Protein AF-A0A958G6N9-F1 (afdb_monomer_lite)

Foldseek 3Di:
DPPFFDKDWDWAQQAIWIDTPVDPDIDGPCPPNGRFGFDDWDQDPVQQKIWTQTPPPGIDMDHHDDRPPPPPPPPPPPPPDD

Structure (mmCIF, N/CA/C/O backbone):
data_AF-A0A958G6N9-F1
#
_entry.id   AF-A0A958G6N9-F1
#
loop_
_atom_site.group_PDB
_atom_site.id
_atom_site.type_symbol
_atom_site.label_atom_id
_atom_site.label_alt_id
_atom_site.label_comp_id
_atom_site.label_asym_id
_atom_site.label_entity_id
_atom_site.label_seq_id
_atom_site.pdbx_PDB_ins_code
_atom_site.Cartn_x
_atom_site.Cartn_y
_atom_site.Cartn_z
_atom_site.occupancy
_atom_site.B_iso_or_equiv
_atom_site.auth_seq_id
_atom_site.auth_comp_id
_atom_site.auth_asym_id
_atom_site.auth_atom_id
_a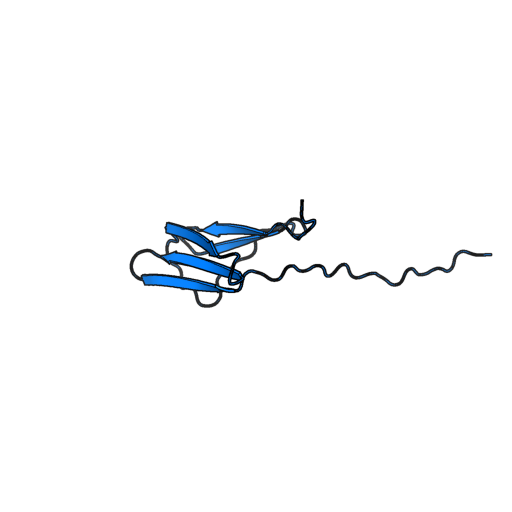tom_site.pdbx_PDB_model_num
ATOM 1 N N . GLN A 1 1 ? 6.732 7.100 -21.367 1.00 37.62 1 GLN A N 1
ATOM 2 C CA . GLN A 1 1 ? 6.531 6.179 -20.227 1.00 37.62 1 GLN A CA 1
ATOM 3 C C . GLN A 1 1 ? 7.885 5.961 -19.564 1.00 37.62 1 GLN A C 1
ATOM 5 O O . GLN A 1 1 ? 8.852 5.770 -20.292 1.00 37.62 1 GLN A O 1
ATOM 10 N N . ARG A 1 2 ? 8.002 6.076 -18.232 1.00 42.97 2 ARG A N 1
ATOM 11 C CA . ARG A 1 2 ? 9.234 5.661 -17.536 1.00 42.97 2 ARG A CA 1
ATOM 12 C C . ARG A 1 2 ? 9.267 4.135 -17.600 1.00 42.97 2 ARG A C 1
ATOM 14 O O . ARG A 1 2 ? 8.353 3.515 -17.080 1.00 42.97 2 ARG A O 1
ATOM 21 N N . GLY A 1 3 ? 10.260 3.559 -18.276 1.00 46.12 3 GLY A N 1
ATOM 22 C CA . GLY A 1 3 ? 10.473 2.108 -18.361 1.00 46.12 3 GLY A CA 1
ATOM 23 C C . GLY A 1 3 ? 10.956 1.535 -17.029 1.00 46.12 3 GLY A C 1
ATOM 24 O O . GLY A 1 3 ? 12.097 1.099 -16.925 1.00 46.12 3 GLY A O 1
ATOM 25 N N . GLY A 1 4 ? 10.121 1.645 -15.998 1.00 57.06 4 GLY A N 1
ATOM 26 C CA . GLY A 1 4 ? 10.348 1.099 -14.668 1.00 57.06 4 GLY A CA 1
ATOM 27 C C . GLY A 1 4 ? 9.619 -0.226 -14.486 1.00 57.06 4 GLY A C 1
ATOM 28 O O . GLY A 1 4 ? 8.762 -0.606 -15.278 1.00 57.06 4 GLY A O 1
ATOM 29 N N . ILE A 1 5 ? 9.990 -0.946 -13.437 1.00 63.44 5 ILE A N 1
ATOM 30 C CA . ILE A 1 5 ? 9.292 -2.156 -13.011 1.00 63.44 5 ILE A CA 1
ATOM 31 C C . ILE A 1 5 ? 7.927 -1.732 -12.464 1.00 63.44 5 ILE A C 1
ATOM 33 O O . ILE A 1 5 ? 7.854 -1.124 -11.397 1.00 63.44 5 ILE A O 1
ATOM 37 N N . ASP A 1 6 ? 6.863 -2.033 -13.208 1.00 80.75 6 ASP A N 1
ATOM 38 C CA . ASP A 1 6 ? 5.489 -1.713 -12.822 1.00 80.75 6 ASP A CA 1
ATOM 39 C C . ASP A 1 6 ? 5.022 -2.702 -11.747 1.00 80.75 6 ASP A C 1
ATOM 41 O O . ASP A 1 6 ? 4.686 -3.853 -12.038 1.00 80.75 6 ASP A O 1
ATOM 45 N N . ALA A 1 7 ? 5.056 -2.266 -10.487 1.00 85.69 7 ALA A N 1
ATOM 46 C CA . ALA A 1 7 ? 4.559 -3.034 -9.353 1.00 85.69 7 ALA A CA 1
ATOM 47 C C . ALA A 1 7 ? 3.064 -2.761 -9.120 1.00 85.69 7 ALA A C 1
ATOM 49 O O . ALA A 1 7 ? 2.631 -1.614 -9.020 1.00 85.69 7 ALA A O 1
ATOM 50 N N . LEU A 1 8 ? 2.289 -3.835 -8.990 1.00 90.25 8 LEU A N 1
ATOM 51 C CA . LEU A 1 8 ? 0.876 -3.831 -8.637 1.00 90.25 8 LEU A CA 1
ATOM 52 C C . LEU A 1 8 ? 0.706 -4.356 -7.210 1.00 90.25 8 LEU A C 1
ATOM 54 O O . LEU A 1 8 ? 1.281 -5.386 -6.857 1.00 90.25 8 LEU A O 1
ATOM 58 N N . TYR A 1 9 ? -0.116 -3.669 -6.419 1.00 91.50 9 TYR A N 1
ATOM 59 C CA . TYR A 1 9 ? -0.445 -4.029 -5.039 1.00 91.50 9 TYR A CA 1
ATOM 60 C C . TYR A 1 9 ? -1.929 -4.366 -4.917 1.00 91.50 9 TYR A C 1
ATOM 62 O O . TYR A 1 9 ? -2.769 -3.683 -5.501 1.00 91.50 9 TYR A O 1
ATOM 70 N N . VAL A 1 10 ? -2.251 -5.402 -4.142 1.00 92.19 10 VAL A N 1
ATOM 71 C CA . VAL A 1 10 ? -3.627 -5.846 -3.882 1.00 92.19 10 VAL A CA 1
ATOM 72 C C . VAL A 1 10 ? -3.815 -6.080 -2.391 1.00 92.19 10 VAL A C 1
ATOM 74 O O . VAL A 1 10 ? -3.044 -6.807 -1.767 1.00 92.19 10 VAL A O 1
ATOM 77 N N . GLY A 1 11 ? -4.853 -5.463 -1.829 1.00 90.62 11 GLY A N 1
ATOM 78 C CA . GLY A 1 11 ? -5.312 -5.698 -0.465 1.00 90.62 11 GLY A CA 1
ATOM 79 C C . GLY A 1 11 ? -6.367 -6.801 -0.441 1.00 90.62 11 GLY A C 1
ATOM 80 O O . GLY A 1 11 ? -7.222 -6.865 -1.321 1.00 90.62 11 GLY A O 1
ATOM 81 N N . THR A 1 12 ? -6.291 -7.670 0.559 1.00 89.31 12 THR A N 1
ATOM 82 C CA . THR A 1 12 ? -7.224 -8.780 0.789 1.00 89.31 12 THR A CA 1
ATOM 83 C C . THR A 1 12 ? -7.719 -8.760 2.236 1.00 89.31 12 THR A C 1
ATOM 85 O O . THR A 1 12 ? -7.331 -7.905 3.037 1.00 89.31 12 THR A O 1
ATOM 88 N N . ASP A 1 13 ? -8.570 -9.717 2.586 1.00 88.25 13 ASP A N 1
ATOM 89 C CA . ASP A 1 13 ? -8.999 -9.974 3.959 1.00 88.25 13 ASP A CA 1
ATOM 90 C C . ASP A 1 13 ? -7.874 -10.507 4.861 1.00 88.25 13 ASP A C 1
ATOM 92 O O . ASP A 1 13 ? -7.956 -10.353 6.079 1.00 88.25 13 ASP A O 1
ATOM 96 N N . VAL A 1 14 ? -6.821 -11.081 4.266 1.00 86.81 14 VAL A N 1
ATOM 97 C CA . VAL A 1 14 ? -5.695 -11.701 4.981 1.00 86.81 14 VAL A CA 1
ATOM 98 C C . VAL A 1 14 ? -4.361 -10.960 4.865 1.00 86.81 14 VAL A C 1
ATOM 100 O O . VAL A 1 14 ? -3.365 -11.386 5.452 1.00 86.81 14 VAL A O 1
ATOM 103 N N . GLY A 1 15 ? -4.324 -9.836 4.147 1.00 88.62 15 GLY A N 1
ATOM 104 C CA . GLY A 1 15 ? -3.138 -8.990 4.018 1.00 88.62 15 GLY A CA 1
ATOM 105 C C . GLY A 1 15 ? -2.953 -8.389 2.628 1.00 88.62 15 GLY A C 1
ATOM 106 O O . GLY A 1 15 ? -3.880 -8.335 1.821 1.00 88.62 15 GLY A O 1
ATOM 107 N N . ILE A 1 16 ? -1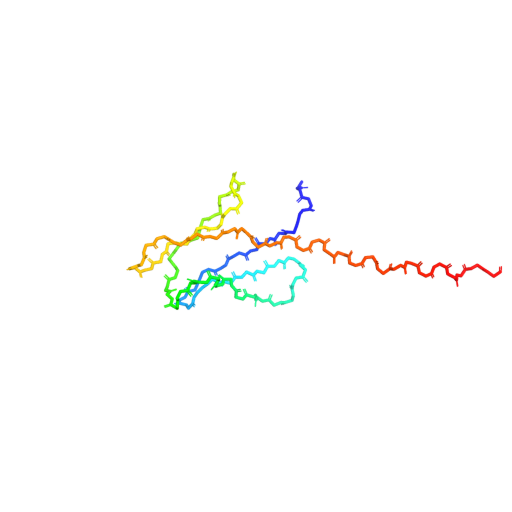.738 -7.915 2.355 1.00 91.12 16 ILE A N 1
ATOM 108 C CA . ILE A 1 16 ? -1.373 -7.267 1.091 1.00 91.12 16 ILE A CA 1
ATOM 109 C C . ILE A 1 16 ? -0.485 -8.212 0.293 1.00 91.12 16 ILE A C 1
ATOM 111 O O . ILE A 1 16 ? 0.386 -8.876 0.853 1.00 91.12 16 ILE A O 1
ATOM 115 N N . TYR A 1 17 ? -0.672 -8.232 -1.020 1.00 90.88 17 TYR A N 1
ATOM 116 C CA . TYR A 1 17 ? 0.177 -8.936 -1.970 1.00 90.88 17 TYR A CA 1
ATOM 117 C C . TYR A 1 17 ? 0.672 -7.965 -3.031 1.00 90.88 17 TYR A C 1
ATOM 119 O O . TYR A 1 17 ? 0.009 -6.973 -3.338 1.00 90.88 17 TYR A O 1
ATOM 127 N N . TYR A 1 18 ? 1.834 -8.257 -3.606 1.00 91.38 18 TYR A N 1
ATOM 128 C CA . TYR A 1 18 ? 2.366 -7.492 -4.720 1.00 91.38 18 TYR A CA 1
ATOM 129 C C . TYR A 1 18 ? 2.913 -8.399 -5.816 1.00 91.38 18 TYR A C 1
ATOM 131 O O . TYR A 1 18 ? 3.330 -9.536 -5.575 1.00 91.38 18 TYR A O 1
ATOM 139 N N . ARG A 1 19 ? 2.899 -7.877 -7.037 1.00 89.44 19 ARG A N 1
ATOM 140 C CA . ARG A 1 19 ? 3.498 -8.501 -8.212 1.00 89.44 19 ARG A CA 1
ATOM 141 C C . ARG A 1 19 ? 4.069 -7.414 -9.102 1.00 89.44 19 ARG A C 1
ATOM 143 O O . ARG A 1 19 ? 3.499 -6.334 -9.193 1.00 89.44 19 ARG A O 1
ATOM 150 N N . ASN A 1 20 ? 5.164 -7.709 -9.785 1.00 87.38 20 ASN A N 1
ATOM 151 C CA . ASN A 1 20 ? 5.681 -6.852 -10.841 1.00 87.38 20 ASN A CA 1
ATOM 152 C C . ASN A 1 20 ? 5.674 -7.561 -12.209 1.00 87.38 20 ASN A C 1
ATOM 154 O O . ASN A 1 20 ? 5.321 -8.738 -12.320 1.00 87.38 20 ASN A O 1
ATOM 158 N N . ASN A 1 21 ? 6.083 -6.842 -13.252 1.00 85.31 21 ASN A N 1
ATOM 159 C CA . ASN A 1 21 ? 6.152 -7.356 -14.621 1.00 85.31 21 ASN A CA 1
ATOM 160 C C . ASN A 1 21 ? 7.220 -8.447 -14.861 1.00 85.31 21 ASN A C 1
ATOM 162 O O . ASN A 1 21 ? 7.202 -9.063 -15.924 1.00 85.31 21 ASN A O 1
ATOM 166 N N . THR A 1 22 ? 8.119 -8.713 -13.908 1.00 84.06 22 THR A N 1
ATOM 167 C CA . THR A 1 22 ? 9.130 -9.784 -13.993 1.00 84.06 22 THR A CA 1
ATOM 168 C C . THR A 1 22 ? 8.759 -11.028 -13.181 1.00 84.06 22 THR A C 1
ATOM 170 O O . THR A 1 22 ? 9.355 -12.087 -13.367 1.00 84.06 22 THR A O 1
ATOM 173 N N . MET A 1 23 ? 7.756 -10.935 -12.307 1.00 85.56 23 MET A N 1
ATOM 174 C CA . MET A 1 23 ? 7.309 -12.017 -11.433 1.00 85.56 23 MET A CA 1
ATOM 175 C C . MET A 1 23 ? 6.222 -12.874 -12.093 1.00 85.56 23 MET A C 1
ATOM 177 O O . MET A 1 23 ? 5.264 -12.368 -12.689 1.00 85.56 23 MET A O 1
ATOM 181 N N . SER A 1 24 ? 6.328 -14.194 -11.933 1.00 87.06 24 SER A N 1
ATOM 182 C CA . SER A 1 24 ? 5.303 -15.163 -12.347 1.00 87.06 24 SER A CA 1
ATOM 183 C C . SER A 1 24 ? 4.151 -15.280 -11.345 1.00 87.06 24 SER A C 1
ATOM 185 O O . SER A 1 24 ? 3.031 -15.595 -11.741 1.00 87.06 24 SER A O 1
ATOM 187 N N . GLU A 1 25 ? 4.408 -14.989 -10.070 1.00 88.56 25 GLU A N 1
ATOM 188 C CA . GLU A 1 25 ? 3.475 -15.196 -8.960 1.00 88.56 25 GLU A CA 1
ATOM 189 C C . GLU A 1 25 ? 3.295 -13.927 -8.117 1.00 88.56 25 GLU A C 1
ATOM 191 O O . GLU A 1 25 ? 4.099 -12.995 -8.171 1.00 88.56 25 GLU A O 1
ATOM 196 N N . TRP A 1 26 ? 2.217 -13.894 -7.333 1.00 90.75 26 TRP A N 1
ATOM 197 C CA . TRP A 1 26 ? 1.993 -12.872 -6.314 1.00 90.75 26 TRP A CA 1
ATOM 198 C C . TRP A 1 26 ? 2.789 -13.208 -5.060 1.00 90.75 26 TRP A C 1
ATOM 200 O O . TRP A 1 26 ? 2.715 -14.328 -4.561 1.00 90.75 26 TRP A O 1
ATOM 210 N N . MET A 1 27 ? 3.504 -12.229 -4.515 1.00 89.50 27 MET A N 1
ATOM 211 C CA . MET A 1 27 ? 4.228 -12.391 -3.259 1.00 89.50 27 MET A CA 1
ATOM 212 C C . MET A 1 27 ? 3.526 -11.641 -2.127 1.00 89.50 27 MET A C 1
ATOM 214 O O . MET A 1 27 ? 3.014 -10.541 -2.347 1.00 89.50 27 MET A O 1
ATOM 218 N N . PRO A 1 28 ? 3.507 -12.200 -0.907 1.00 88.62 28 PRO A N 1
ATOM 219 C CA . PRO A 1 28 ? 2.952 -11.508 0.244 1.00 88.62 28 PRO A CA 1
ATOM 220 C C . PRO A 1 28 ? 3.798 -10.272 0.585 1.00 88.62 28 PRO A C 1
ATOM 222 O O . PRO A 1 28 ? 5.026 -10.324 0.640 1.00 88.62 28 PRO A O 1
ATOM 225 N N . PHE A 1 29 ? 3.123 -9.155 0.834 1.00 87.81 29 PHE A N 1
ATOM 226 C CA . PHE A 1 29 ? 3.683 -7.858 1.204 1.00 87.81 29 PHE A CA 1
ATOM 227 C C . PHE A 1 29 ? 3.259 -7.501 2.635 1.00 87.81 29 PHE A C 1
ATOM 229 O O . PHE A 1 29 ? 2.475 -6.590 2.880 1.00 87.81 29 PHE A O 1
ATOM 236 N N . ILE A 1 30 ? 3.723 -8.305 3.590 1.00 70.50 30 ILE A N 1
ATOM 237 C CA . ILE A 1 30 ? 3.157 -8.378 4.949 1.00 70.50 30 ILE A CA 1
ATOM 238 C C . ILE A 1 30 ? 4.175 -8.064 6.047 1.00 70.50 30 ILE A C 1
ATOM 240 O O . ILE A 1 30 ? 4.098 -8.618 7.143 1.00 70.50 30 ILE A O 1
ATOM 244 N N . THR A 1 31 ? 5.151 -7.192 5.792 1.00 68.25 31 THR A N 1
ATOM 245 C CA . THR A 1 31 ? 6.183 -6.869 6.787 1.00 68.25 31 THR A CA 1
ATOM 246 C C . THR A 1 31 ? 5.544 -6.237 8.034 1.00 68.25 31 THR A C 1
ATOM 248 O O . THR A 1 31 ? 5.226 -5.050 8.054 1.00 68.25 31 THR A O 1
ATOM 251 N N . ASN A 1 32 ? 5.346 -7.038 9.086 1.00 68.12 32 ASN A N 1
ATOM 252 C CA . ASN A 1 32 ? 4.685 -6.669 10.346 1.00 68.12 32 ASN A CA 1
ATOM 253 C C . ASN A 1 32 ? 3.189 -6.310 10.248 1.00 68.12 32 ASN A C 1
ATOM 255 O O . ASN A 1 32 ? 2.662 -5.653 11.149 1.00 68.12 32 ASN A O 1
ATOM 259 N N . LEU A 1 33 ? 2.485 -6.745 9.199 1.00 69.50 33 LEU A N 1
ATOM 260 C CA . LEU A 1 33 ? 1.030 -6.606 9.131 1.00 69.50 33 LEU A CA 1
ATOM 261 C C . LEU A 1 33 ? 0.371 -7.856 9.753 1.00 69.50 33 LEU A C 1
ATOM 263 O O . LEU A 1 33 ? 0.579 -8.958 9.244 1.00 69.50 33 LEU A O 1
ATOM 267 N N . PRO A 1 34 ? -0.399 -7.737 10.852 1.00 68.38 34 PRO A N 1
ATOM 268 C CA . PRO A 1 34 ? -1.197 -8.855 11.352 1.00 68.38 34 PRO A CA 1
ATOM 269 C C . PRO A 1 34 ? -2.260 -9.235 10.316 1.00 68.38 34 PRO A C 1
ATOM 271 O O . PRO A 1 34 ? -2.654 -8.391 9.519 1.00 68.38 34 PRO A O 1
ATOM 274 N N . ASN A 1 35 ? -2.754 -10.475 10.351 1.00 76.69 35 ASN A N 1
ATOM 275 C CA . ASN A 1 35 ? -3.868 -10.904 9.502 1.00 76.69 35 ASN A CA 1
ATOM 276 C C . ASN A 1 35 ? -5.089 -9.998 9.771 1.00 76.69 35 ASN A C 1
ATOM 278 O O . ASN A 1 35 ? -5.716 -10.083 10.831 1.00 76.69 35 ASN A O 1
ATOM 282 N N . VAL A 1 36 ? -5.332 -9.053 8.862 1.00 81.56 36 VAL A N 1
ATOM 283 C CA . VAL A 1 36 ? -6.351 -8.011 8.976 1.00 81.56 36 VAL A CA 1
ATOM 284 C C . VAL A 1 36 ? -6.848 -7.634 7.590 1.00 81.56 36 VAL A C 1
ATOM 286 O O . VAL A 1 36 ? -6.077 -7.554 6.633 1.00 81.56 36 VAL A O 1
ATOM 289 N N . ILE A 1 37 ? -8.139 -7.324 7.527 1.00 84.81 37 ILE A N 1
ATOM 290 C CA . ILE A 1 37 ? -8.792 -6.833 6.323 1.00 84.81 37 ILE A CA 1
ATOM 291 C C . ILE A 1 37 ? -8.200 -5.479 5.935 1.00 84.81 37 ILE A C 1
ATOM 293 O O . ILE A 1 37 ? -8.241 -4.519 6.717 1.00 84.81 37 ILE A O 1
ATOM 297 N N . VAL A 1 38 ? -7.690 -5.414 4.707 1.00 89.88 38 VAL A N 1
ATOM 298 C CA . VAL A 1 38 ? -7.225 -4.187 4.061 1.00 89.88 38 VAL A CA 1
ATOM 299 C C . VAL A 1 38 ? -8.392 -3.573 3.297 1.00 89.88 38 VAL A C 1
ATOM 301 O O . VAL A 1 38 ? -8.928 -4.183 2.375 1.00 89.88 38 VAL A O 1
ATOM 304 N N . GLN A 1 39 ? -8.800 -2.372 3.698 1.00 90.06 39 GLN A N 1
ATOM 305 C CA . GLN A 1 39 ? -9.948 -1.672 3.117 1.00 90.06 39 GLN A CA 1
ATOM 306 C C . GLN A 1 39 ? -9.548 -0.777 1.946 1.00 90.06 39 GLN A C 1
ATOM 308 O O . GLN A 1 39 ? -10.283 -0.663 0.969 1.00 90.06 39 GLN A O 1
ATOM 313 N N . GLU A 1 40 ? -8.378 -0.155 2.052 1.00 90.75 40 GLU A N 1
ATOM 314 C CA . GLU A 1 40 ? -7.867 0.790 1.069 1.00 90.75 40 GLU A CA 1
ATOM 315 C C . GLU A 1 40 ? -6.343 0.706 1.009 1.00 90.75 40 GLU A C 1
ATOM 317 O O . GLU A 1 40 ? -5.682 0.440 2.019 1.00 90.75 40 GLU A O 1
ATOM 322 N N . LEU A 1 41 ? -5.806 0.941 -0.188 1.00 91.75 41 LEU A N 1
ATOM 323 C CA . LEU A 1 41 ? -4.382 1.065 -0.453 1.00 91.75 41 LEU A CA 1
ATOM 324 C C . LEU A 1 41 ? -4.107 2.385 -1.163 1.00 91.75 41 LEU A C 1
ATOM 326 O O . LEU A 1 41 ? -4.750 2.697 -2.164 1.00 91.75 41 LEU A O 1
ATOM 330 N N . GLU A 1 42 ? -3.096 3.106 -0.691 1.00 92.81 42 GLU A N 1
ATOM 331 C CA . GLU A 1 42 ? -2.627 4.341 -1.315 1.00 92.81 42 GLU A CA 1
ATOM 332 C C . GLU A 1 42 ? -1.112 4.288 -1.530 1.00 92.81 42 GLU A C 1
ATOM 334 O O . GLU A 1 42 ? -0.347 3.931 -0.629 1.00 92.81 42 GLU A O 1
ATOM 339 N N . ILE A 1 43 ? -0.673 4.658 -2.736 1.00 90.69 43 ILE A N 1
ATOM 340 C CA . ILE A 1 43 ? 0.745 4.807 -3.071 1.00 90.69 43 ILE A CA 1
ATOM 341 C C . ILE A 1 43 ? 1.111 6.287 -3.010 1.00 90.69 43 ILE A C 1
ATOM 343 O O . ILE A 1 43 ? 0.661 7.095 -3.823 1.00 90.69 43 ILE A O 1
ATOM 347 N N . HIS A 1 44 ? 2.005 6.628 -2.088 1.00 91.12 44 HIS A N 1
ATOM 348 C CA . HIS A 1 44 ? 2.601 7.953 -1.998 1.00 91.12 44 HIS A CA 1
ATOM 349 C C . HIS A 1 44 ? 3.918 7.989 -2.773 1.00 91.12 44 HIS A C 1
ATOM 351 O O . HIS A 1 44 ? 4.993 7.773 -2.216 1.00 91.12 44 HIS A O 1
ATOM 357 N N . TYR A 1 45 ? 3.839 8.325 -4.062 1.00 86.19 45 TYR A N 1
ATOM 358 C CA . TYR A 1 45 ? 5.011 8.430 -4.944 1.00 86.19 45 TYR A CA 1
ATOM 359 C C . TYR A 1 45 ? 6.037 9.484 -4.502 1.00 86.19 45 TYR A C 1
ATOM 361 O O . TYR A 1 45 ? 7.199 9.400 -4.870 1.00 86.19 45 TYR A O 1
ATOM 369 N N . GLY A 1 46 ? 5.630 10.493 -3.723 1.00 88.44 46 GLY A N 1
ATOM 370 C CA . GLY A 1 46 ? 6.554 11.519 -3.223 1.00 88.44 46 GLY A CA 1
ATOM 371 C C . GLY A 1 46 ? 7.489 11.029 -2.111 1.00 88.44 46 GLY A C 1
ATOM 372 O O . GLY A 1 46 ? 8.517 11.652 -1.867 1.00 88.44 46 GLY A O 1
ATOM 373 N N . SER A 1 47 ? 7.131 9.942 -1.427 1.00 89.81 47 SER A N 1
ATOM 374 C CA . SER A 1 47 ? 7.886 9.385 -0.298 1.00 89.81 47 SER A CA 1
ATOM 375 C C . SER A 1 47 ? 8.249 7.909 -0.479 1.00 89.81 47 SER A C 1
ATOM 377 O O . SER A 1 47 ? 8.818 7.321 0.441 1.00 89.81 47 SER A O 1
ATOM 379 N N . ASP A 1 48 ? 7.917 7.327 -1.635 1.00 89.62 48 ASP A N 1
ATOM 380 C CA . ASP A 1 48 ? 8.059 5.906 -1.958 1.00 89.62 48 ASP A CA 1
ATOM 381 C C . ASP A 1 48 ? 7.464 4.995 -0.878 1.00 89.62 48 ASP A C 1
ATOM 383 O O . ASP A 1 48 ? 8.098 4.049 -0.398 1.00 89.62 48 ASP A O 1
ATOM 387 N N . ARG A 1 49 ? 6.211 5.281 -0.490 1.00 90.31 49 ARG A N 1
ATOM 388 C CA . ARG A 1 49 ? 5.492 4.522 0.545 1.00 90.31 49 ARG A CA 1
ATOM 389 C C . ARG A 1 49 ? 4.162 3.965 0.071 1.00 90.31 49 ARG A C 1
ATOM 391 O O . ARG A 1 49 ? 3.415 4.638 -0.635 1.00 90.31 49 ARG A O 1
ATOM 398 N N . LEU A 1 50 ? 3.849 2.765 0.547 1.00 91.38 50 LEU A N 1
ATOM 399 C CA . LEU A 1 50 ? 2.519 2.175 0.512 1.00 91.38 50 LEU A CA 1
ATOM 400 C C . LEU A 1 50 ? 1.845 2.386 1.867 1.00 91.38 50 LEU A C 1
ATOM 402 O O . LEU A 1 50 ? 2.420 2.037 2.902 1.00 91.38 50 LEU A O 1
ATOM 406 N N . ARG A 1 51 ? 0.619 2.905 1.855 1.00 92.56 51 ARG A N 1
ATOM 407 C CA . ARG A 1 51 ? -0.261 2.958 3.023 1.00 92.56 51 ARG A CA 1
ATOM 408 C C . ARG A 1 51 ? -1.429 2.010 2.858 1.00 92.56 51 ARG A C 1
ATOM 410 O O . ARG A 1 51 ? -1.963 1.866 1.762 1.00 92.56 51 ARG A O 1
ATOM 417 N N . ALA A 1 52 ? -1.824 1.396 3.965 1.00 92.12 52 ALA A N 1
ATOM 418 C CA . ALA A 1 52 ? -2.973 0.516 4.034 1.00 92.12 52 ALA A CA 1
ATOM 419 C C . ALA A 1 52 ? -3.891 0.931 5.182 1.00 92.12 52 ALA A C 1
ATOM 421 O O . ALA A 1 52 ? -3.471 0.961 6.343 1.00 92.12 52 ALA A O 1
ATOM 422 N N . ALA A 1 53 ? -5.151 1.221 4.862 1.00 91.69 53 ALA A N 1
ATOM 423 C CA . ALA A 1 53 ? -6.192 1.381 5.867 1.00 91.69 53 ALA A CA 1
ATOM 424 C C . ALA A 1 53 ? -6.690 -0.008 6.276 1.00 91.69 53 ALA A C 1
ATOM 426 O O . ALA A 1 53 ? -7.154 -0.788 5.440 1.00 91.69 53 ALA A O 1
ATOM 427 N N . THR A 1 54 ? -6.577 -0.331 7.562 1.00 88.19 54 THR A N 1
ATOM 428 C CA . THR A 1 54 ? -6.938 -1.650 8.093 1.00 88.19 54 THR A CA 1
ATOM 429 C C . THR A 1 54 ? -8.171 -1.563 8.980 1.00 88.19 54 THR A C 1
ATOM 431 O O . THR A 1 54 ? -8.342 -0.607 9.744 1.00 88.19 54 THR A O 1
ATOM 434 N N . TYR A 1 55 ? -9.037 -2.576 8.916 1.00 85.31 55 TYR A N 1
ATOM 435 C CA . TYR A 1 55 ? -10.257 -2.589 9.720 1.00 85.31 55 TYR A CA 1
ATOM 436 C C . TYR A 1 55 ? -9.938 -2.665 11.223 1.00 85.31 55 TYR A C 1
ATOM 438 O O . TYR A 1 55 ? -9.397 -3.655 11.716 1.00 85.31 55 TYR A O 1
ATOM 446 N N . GLY A 1 56 ? -10.275 -1.605 11.964 1.00 86.12 56 GLY A N 1
ATOM 447 C CA . GLY A 1 56 ? -10.174 -1.557 13.427 1.00 86.12 56 GLY A CA 1
ATOM 448 C C . GLY A 1 56 ? -8.756 -1.450 14.006 1.00 86.12 56 GLY A C 1
ATOM 449 O O . GLY A 1 56 ? -8.612 -1.519 15.225 1.00 86.12 56 GLY A O 1
ATOM 450 N N . ARG A 1 57 ? -7.711 -1.287 13.179 1.00 83.44 57 ARG A N 1
ATOM 451 C CA . ARG A 1 57 ? -6.303 -1.235 13.638 1.00 83.44 57 ARG A CA 1
ATOM 452 C C . ARG A 1 57 ? -5.522 -0.007 13.155 1.00 83.44 57 ARG A C 1
ATOM 454 O O . ARG A 1 57 ? -4.344 0.127 13.476 1.00 83.44 57 ARG A O 1
ATOM 461 N N . GLY A 1 58 ? -6.187 0.910 12.450 1.00 88.31 58 GLY A N 1
ATOM 462 C CA . GLY A 1 58 ? -5.599 2.160 11.971 1.00 88.31 58 GLY A CA 1
ATOM 463 C C . GLY A 1 58 ? -4.883 2.015 10.628 1.00 88.31 58 GLY A C 1
ATOM 464 O O . GLY A 1 58 ? -5.228 1.155 9.813 1.00 88.31 58 GLY A O 1
ATOM 465 N N . ILE A 1 59 ? -3.906 2.891 10.394 1.00 89.81 59 ILE A N 1
ATOM 466 C CA . ILE A 1 59 ? -3.133 2.951 9.149 1.00 89.81 59 ILE A CA 1
ATOM 467 C C . ILE A 1 59 ? -1.804 2.226 9.348 1.00 89.81 59 ILE A C 1
ATOM 469 O O . ILE A 1 59 ? -1.068 2.507 10.294 1.00 89.81 59 ILE A O 1
ATOM 473 N N . TRP A 1 60 ? -1.494 1.321 8.428 1.00 89.06 60 TRP A N 1
ATOM 474 C CA . TRP A 1 60 ? -0.179 0.711 8.289 1.00 89.06 60 TRP A CA 1
ATOM 475 C C . TRP A 1 60 ? 0.585 1.368 7.134 1.00 89.06 60 TRP A C 1
ATOM 477 O O . TRP A 1 60 ? -0.021 1.797 6.152 1.00 89.06 60 TRP A O 1
ATOM 487 N N . GLU A 1 61 ? 1.911 1.448 7.242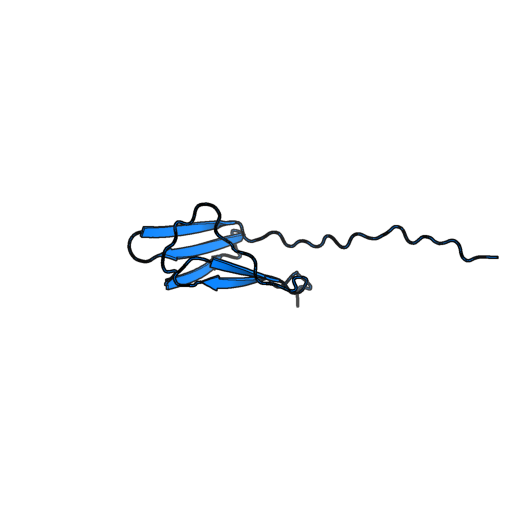 1.00 90.25 61 GLU A N 1
ATOM 488 C CA . GLU A 1 61 ? 2.778 2.040 6.221 1.00 90.25 61 GLU A CA 1
ATOM 489 C C . GLU A 1 61 ? 4.054 1.207 6.032 1.00 90.25 61 GLU A C 1
ATOM 491 O O . GLU A 1 61 ? 4.649 0.737 7.003 1.00 90.25 61 GLU A O 1
ATOM 496 N N . SER A 1 62 ? 4.500 1.070 4.782 1.00 89.19 62 SER A N 1
ATOM 497 C CA . SER A 1 62 ? 5.771 0.437 4.410 1.00 89.19 62 SER A CA 1
ATOM 498 C C . SER A 1 62 ? 6.424 1.169 3.235 1.00 89.19 62 SER A C 1
ATOM 500 O O . SER A 1 62 ? 5.708 1.733 2.405 1.00 89.19 62 SER A O 1
ATOM 502 N N . PRO A 1 63 ? 7.766 1.141 3.102 1.00 90.44 63 PRO A N 1
ATOM 503 C CA . PRO A 1 63 ? 8.428 1.476 1.840 1.00 90.44 63 PRO A CA 1
ATOM 504 C C . PRO A 1 63 ? 7.878 0.623 0.693 1.00 90.44 63 PRO A C 1
ATOM 506 O O . PRO A 1 63 ? 7.464 -0.509 0.945 1.00 90.44 63 PRO A O 1
ATOM 509 N N . LEU A 1 64 ? 7.890 1.130 -0.543 1.00 88.88 64 LEU A N 1
ATOM 510 C CA . LEU A 1 64 ? 7.526 0.339 -1.723 1.00 88.88 64 LEU A CA 1
ATOM 511 C C . LEU A 1 64 ? 8.454 -0.871 -1.908 1.00 88.88 64 LEU A C 1
ATOM 513 O O . LEU A 1 64 ? 9.595 -0.904 -1.444 1.00 88.88 64 LEU A O 1
ATOM 517 N N . ALA A 1 65 ? 7.939 -1.881 -2.604 1.00 84.31 65 ALA A N 1
ATOM 518 C CA . ALA A 1 65 ? 8.706 -3.073 -2.935 1.00 84.31 65 ALA A CA 1
ATOM 519 C C . ALA A 1 65 ? 9.891 -2.688 -3.836 1.00 84.31 65 ALA A C 1
ATOM 521 O O . ALA A 1 65 ? 9.730 -1.847 -4.726 1.00 84.31 65 ALA A O 1
ATOM 522 N N . PRO A 1 66 ? 11.076 -3.290 -3.630 1.00 73.50 66 PRO A N 1
ATOM 523 C CA . PRO A 1 66 ? 12.237 -2.976 -4.440 1.00 73.50 66 PRO A CA 1
ATOM 524 C C . PRO A 1 66 ? 11.938 -3.276 -5.908 1.00 73.50 66 PRO A C 1
ATOM 526 O O . PRO A 1 66 ? 11.500 -4.373 -6.259 1.00 73.50 66 PRO A O 1
ATOM 529 N N . SER A 1 67 ? 12.221 -2.312 -6.783 1.00 62.12 67 SER A N 1
ATOM 530 C CA . SER A 1 67 ? 12.284 -2.568 -8.215 1.00 62.12 67 SER A CA 1
ATOM 531 C C . SER A 1 67 ? 13.529 -3.416 -8.467 1.00 62.12 67 SER A C 1
ATOM 533 O O . SER A 1 67 ? 14.628 -2.885 -8.629 1.00 62.12 67 SER A O 1
ATOM 535 N N . THR A 1 68 ? 13.406 -4.740 -8.446 1.00 54.00 68 THR A N 1
ATOM 536 C CA . THR A 1 68 ? 14.504 -5.639 -8.808 1.00 54.00 68 THR A CA 1
ATOM 537 C C . THR A 1 68 ? 14.771 -5.554 -10.306 1.00 54.00 68 THR A C 1
ATOM 539 O O . THR A 1 68 ? 14.425 -6.439 -11.079 1.00 54.00 68 THR A O 1
ATOM 542 N N . ALA A 1 69 ? 15.449 -4.489 -10.733 1.00 49.78 69 ALA A N 1
ATOM 543 C CA . ALA A 1 69 ? 16.141 -4.428 -12.014 1.00 49.78 69 ALA A CA 1
ATOM 544 C C . ALA A 1 69 ? 17.466 -5.197 -11.904 1.00 49.78 69 ALA A C 1
ATOM 546 O O . ALA A 1 69 ? 18.522 -4.706 -12.279 1.00 49.78 69 ALA A O 1
ATOM 547 N N . ALA A 1 70 ? 17.435 -6.399 -11.331 1.00 43.22 70 ALA A N 1
ATOM 548 C CA . ALA A 1 70 ? 18.572 -7.299 -11.367 1.00 43.22 70 ALA A CA 1
ATOM 549 C C . ALA A 1 70 ? 18.407 -8.172 -12.607 1.00 43.22 70 ALA A C 1
ATOM 551 O O . ALA A 1 70 ? 18.133 -9.367 -12.524 1.00 43.22 70 ALA A O 1
ATOM 552 N N . ILE A 1 71 ? 18.563 -7.552 -13.778 1.00 45.47 71 ILE A N 1
ATOM 553 C CA . ILE A 1 71 ? 19.051 -8.310 -14.921 1.00 45.47 71 ILE A CA 1
ATOM 554 C C . ILE A 1 71 ? 20.459 -8.711 -14.496 1.00 45.47 71 ILE A C 1
ATOM 556 O O . ILE A 1 71 ? 21.381 -7.896 -14.506 1.00 45.47 71 ILE A O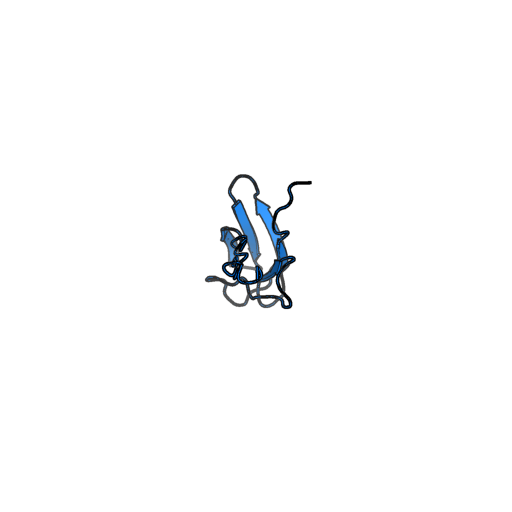 1
ATOM 560 N N . ALA A 1 72 ? 20.607 -9.945 -14.024 1.00 44.78 72 ALA A N 1
ATOM 561 C CA . ALA A 1 72 ? 21.888 -10.605 -14.090 1.00 44.78 72 ALA A CA 1
ATOM 562 C C . ALA A 1 72 ? 22.270 -10.571 -15.574 1.00 44.78 72 ALA A C 1
ATOM 564 O O . ALA A 1 72 ? 21.760 -11.357 -16.369 1.00 44.78 72 ALA A O 1
ATOM 565 N N . HIS A 1 73 ? 23.106 -9.609 -15.969 1.00 42.06 73 HIS A N 1
ATOM 566 C CA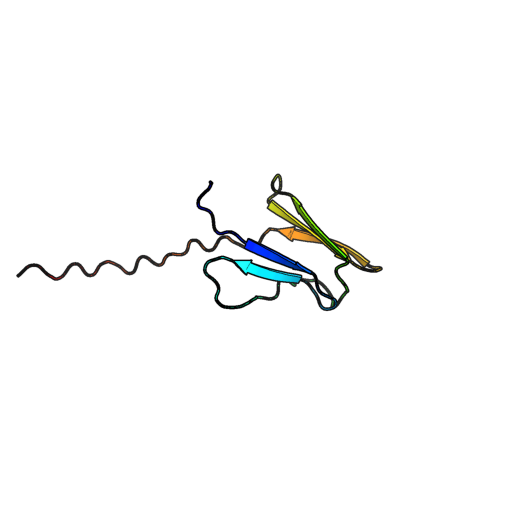 . HIS A 1 73 ? 23.935 -9.799 -17.144 1.00 42.06 73 HIS A CA 1
ATOM 567 C C . HIS A 1 73 ? 24.782 -11.018 -16.791 1.00 42.06 73 HIS A C 1
ATOM 569 O O . HIS A 1 73 ? 25.764 -10.911 -16.056 1.00 42.06 73 HIS A O 1
ATOM 575 N N . ALA A 1 74 ? 24.353 -12.200 -17.237 1.00 53.31 74 ALA A N 1
ATOM 576 C CA . ALA A 1 74 ? 25.296 -13.281 -17.434 1.00 53.31 74 ALA A CA 1
ATOM 577 C C . ALA A 1 74 ? 26.448 -12.671 -18.250 1.00 53.31 74 ALA A C 1
ATOM 579 O O . ALA A 1 74 ? 26.157 -11.943 -19.208 1.00 53.31 74 ALA A O 1
ATOM 580 N N . PRO A 1 75 ? 27.722 -12.853 -17.857 1.00 46.72 75 PRO A N 1
ATOM 581 C CA . PRO A 1 75 ? 28.812 -12.417 -18.711 1.00 46.72 75 PRO A CA 1
ATOM 582 C C . PRO A 1 75 ? 28.568 -13.057 -20.076 1.00 46.72 75 PRO A C 1
ATOM 584 O O . PRO A 1 75 ? 28.407 -14.276 -20.163 1.00 46.72 75 PRO A O 1
ATOM 587 N N . LEU A 1 76 ? 28.428 -12.224 -21.108 1.00 56.16 76 LEU A N 1
ATOM 588 C CA . LEU A 1 76 ? 28.393 -12.697 -22.482 1.00 56.16 76 LEU A CA 1
ATOM 589 C C . LEU A 1 76 ? 29.700 -13.459 -22.668 1.00 56.16 76 LEU A C 1
ATOM 591 O O . LEU A 1 76 ? 30.788 -12.888 -22.581 1.00 56.16 76 LEU A O 1
ATOM 595 N N . ASN A 1 77 ? 29.593 -14.779 -22.765 1.00 52.19 77 ASN A N 1
ATOM 596 C CA . ASN A 1 77 ? 30.731 -15.628 -23.038 1.00 52.19 77 ASN A CA 1
ATOM 597 C C . ASN A 1 77 ? 31.004 -15.474 -24.535 1.00 52.19 77 ASN A C 1
ATOM 599 O O . ASN A 1 77 ? 30.575 -16.299 -25.338 1.00 52.19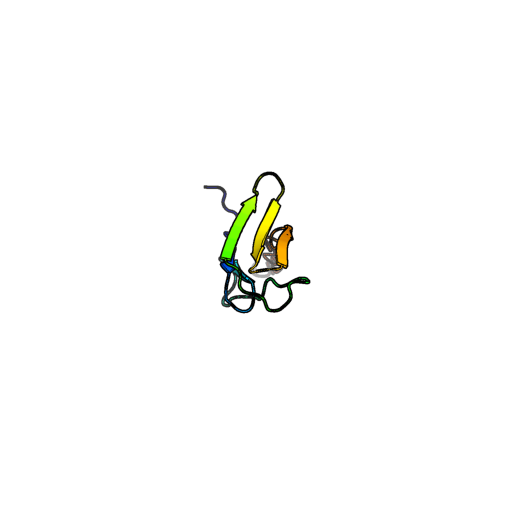 77 ASN A O 1
ATOM 603 N N . ASP A 1 78 ? 31.647 -14.365 -24.897 1.00 60.78 78 ASP A N 1
ATOM 604 C CA . ASP A 1 78 ? 32.096 -14.080 -26.254 1.00 60.78 78 ASP A CA 1
ATOM 605 C C . ASP A 1 78 ? 33.289 -14.995 -26.553 1.00 60.78 78 ASP A C 1
ATOM 607 O O . ASP A 1 78 ? 34.453 -14.605 -26.485 1.00 60.78 78 ASP A O 1
ATOM 611 N N . THR A 1 79 ? 33.003 -16.265 -26.816 1.00 60.91 79 THR A N 1
ATOM 612 C CA . THR A 1 79 ? 33.969 -17.214 -27.369 1.00 60.91 79 THR A CA 1
ATOM 613 C C . THR A 1 79 ? 33.387 -17.862 -28.607 1.00 60.91 79 THR A C 1
ATOM 615 O O . THR A 1 79 ? 33.274 -19.080 -28.650 1.00 60.91 79 THR A O 1
ATOM 618 N N . GLU A 1 80 ? 33.018 -17.049 -29.593 1.00 54.62 80 GLU A N 1
ATOM 619 C CA . GLU A 1 80 ? 32.856 -17.493 -30.978 1.00 54.62 80 GLU A CA 1
ATOM 620 C C . GLU A 1 80 ? 33.535 -16.470 -31.903 1.00 54.62 80 GLU A C 1
ATOM 622 O O . GLU A 1 80 ? 32.880 -15.654 -32.545 1.00 54.62 80 GLU A O 1
ATOM 627 N N . ASP A 1 81 ? 34.866 -16.500 -31.952 1.00 50.72 81 ASP A N 1
ATOM 628 C CA . ASP A 1 81 ? 35.584 -16.154 -33.181 1.00 50.72 81 ASP A CA 1
ATOM 629 C C . ASP A 1 81 ? 36.680 -17.207 -33.384 1.00 50.72 81 ASP A C 1
ATOM 631 O O . ASP A 1 81 ? 37.474 -17.478 -32.477 1.00 50.72 81 ASP A O 1
ATOM 635 N N . THR A 1 82 ? 36.602 -17.890 -34.523 1.00 50.09 82 THR A N 1
ATOM 636 C CA . THR A 1 82 ? 37.486 -18.983 -34.958 1.00 50.09 82 THR A CA 1
ATOM 637 C C . THR A 1 82 ? 38.603 -18.419 -35.815 1.00 50.09 82 THR A C 1
ATOM 639 O O . THR A 1 82 ? 38.293 -17.574 -36.679 1.00 50.09 82 THR A O 1
#

Secondary structure (DSSP, 8-state):
-------EEEE-SS-EEEE-TT-SS-EE--TT--S--EEEEEEETTTTEEEEEETTTEEEEEEPPP----------------

Radius of gyration: 17.63 Å; chains: 1; bounding box: 48×30×49 Å

pLDDT: mean 77.55, std 16.83, range [37.62, 92.81]

Sequence (82 aa):
QRGGIDALYVGTDVGIYYRNNTMSEWMPFITNLPNVIVQELEIHYGSDRLRAATYGRGIWESPLAPSTAAIAHAPLNDTEDT